Protein AF-A0A535P022-F1 (afdb_monomer)

Foldseek 3Di:
DDDDPPPDPPDPPPPPPDLLNQLLVLLQVLLVVPNPVVSVLSNLQSLLALVSNQVSVVVRPPSDDVPDDSLNVLCVCLVPDPDVSSVPRNHVCVSVVD

Mean predicted aligned error: 10.68 Å

Secondary structure (DSSP, 8-state):
------------------HHHHHHHHHHHHHHTTS-HHHHHHHHHHH-SHHHHHHHHHHSTTSSPTT--HHHHHHHHHHH---HHHHHSHHHHHHHT-

Sequence (98 aa):
MLAGCQSAPTLPAVPTPDPMAVCQGDVEIANRSVGNVEALDFAIEDCGSVATLKAAIAAAPGYLPVGVSVESFVATRCASSAIPDLIDSPICREVTGR

Radius of gyration: 18.97 Å; Cα contacts (8 Å, |Δi|>4): 108; chains: 1; bounding box: 72×27×37 Å

Solvent-accessible surface area (backbone atoms only — not comparable to full-atom values): 5722 Å² total; per-residue (Å²): 137,90,81,80,83,76,76,71,82,77,68,76,77,73,78,75,73,53,53,67,58,51,17,32,50,27,40,45,53,16,40,77,50,73,78,35,65,63,35,45,47,50,18,47,55,50,26,54,33,60,68,49,42,47,53,30,46,69,73,33,83,83,56,62,61,91,92,58,51,67,60,60,53,48,39,52,42,44,71,68,52,87,50,66,67,54,43,69,19,59,26,33,29,68,60,67,73,110

pLDDT: mean 73.27, std 11.45, range [45.31, 85.0]

Structure (mmCIF, N/CA/C/O backbone):
data_AF-A0A535P022-F1
#
_entry.id   AF-A0A535P022-F1
#
loop_
_atom_site.group_PDB
_atom_site.id
_atom_site.type_symbol
_atom_site.label_atom_id
_atom_site.label_alt_id
_atom_site.label_comp_id
_atom_site.label_asym_id
_atom_site.label_entity_id
_atom_site.label_seq_id
_atom_site.pdbx_PDB_ins_code
_atom_site.Cartn_x
_atom_site.Cartn_y
_atom_site.Cartn_z
_atom_site.occupancy
_atom_site.B_iso_or_equiv
_atom_site.auth_seq_id
_atom_site.auth_comp_id
_atom_site.auth_asym_id
_atom_site.auth_atom_id
_atom_site.pdbx_PDB_model_num
ATOM 1 N N . MET A 1 1 ? 60.232 3.614 -22.233 1.00 48.19 1 MET A N 1
ATOM 2 C CA . MET A 1 1 ? 58.988 3.432 -23.011 1.00 48.19 1 MET A CA 1
ATOM 3 C C . MET A 1 1 ? 58.196 2.297 -22.378 1.00 48.19 1 MET A C 1
ATOM 5 O O . MET A 1 1 ? 58.825 1.325 -21.990 1.00 48.19 1 MET A O 1
ATOM 9 N N . LEU A 1 2 ? 56.864 2.449 -22.336 1.00 47.50 2 LEU A N 1
ATOM 10 C CA . LEU A 1 2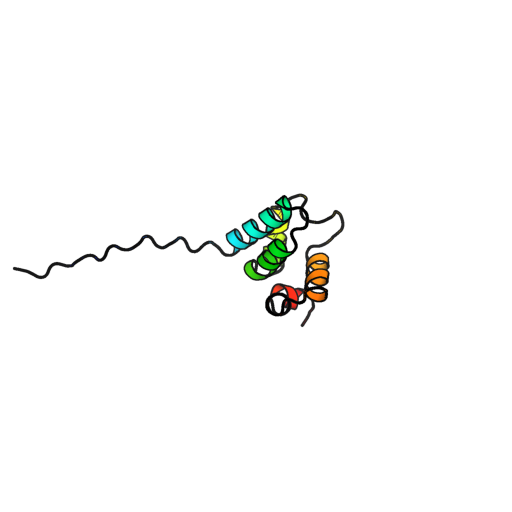 ? 55.817 1.450 -22.043 1.00 47.50 2 LEU A CA 1
ATOM 11 C C . LEU A 1 2 ? 55.459 1.166 -20.571 1.00 47.50 2 LEU A C 1
ATOM 13 O O . LEU A 1 2 ? 56.068 0.334 -19.914 1.00 47.50 2 LEU A O 1
ATOM 17 N N . ALA A 1 3 ? 54.350 1.766 -20.133 1.00 45.31 3 ALA A N 1
ATOM 18 C CA . ALA A 1 3 ? 53.294 1.076 -19.389 1.00 45.31 3 ALA A CA 1
ATOM 19 C C . ALA A 1 3 ? 51.984 1.825 -19.676 1.00 45.31 3 ALA A C 1
ATOM 21 O O . ALA A 1 3 ? 51.720 2.890 -19.123 1.00 45.31 3 ALA A O 1
ATOM 22 N N . GLY A 1 4 ? 51.229 1.332 -20.659 1.00 46.03 4 GLY A N 1
ATOM 23 C CA . GLY A 1 4 ? 49.940 1.899 -21.034 1.00 46.03 4 GLY A CA 1
ATOM 24 C C . GLY A 1 4 ? 48.917 1.639 -19.935 1.00 46.03 4 GLY A C 1
ATOM 25 O O . GLY A 1 4 ? 48.593 0.487 -19.653 1.00 46.03 4 GLY A O 1
ATOM 26 N N . CYS A 1 5 ? 48.400 2.709 -19.332 1.00 55.44 5 CYS A N 1
ATOM 27 C CA . CYS A 1 5 ? 47.171 2.668 -18.551 1.00 55.44 5 CYS A CA 1
ATOM 28 C C . CYS A 1 5 ? 46.019 2.338 -19.502 1.00 55.44 5 CYS A C 1
ATOM 30 O O . CYS A 1 5 ? 45.439 3.209 -20.142 1.00 55.44 5 CYS A O 1
ATOM 32 N N . GLN A 1 6 ? 45.737 1.051 -19.627 1.00 51.19 6 GLN A N 1
ATOM 33 C CA . GLN A 1 6 ? 44.541 0.518 -20.254 1.00 51.19 6 GLN A CA 1
ATOM 34 C C . GLN A 1 6 ? 43.340 0.926 -19.396 1.00 51.19 6 GLN A C 1
ATOM 36 O O . GLN A 1 6 ? 43.021 0.292 -18.392 1.00 51.19 6 GLN A O 1
ATOM 41 N N . SER A 1 7 ? 42.720 2.048 -19.762 1.00 52.59 7 SER A N 1
ATOM 42 C CA . SER A 1 7 ? 41.412 2.459 -19.267 1.00 52.59 7 SER A CA 1
ATOM 43 C C . SER A 1 7 ? 40.416 1.361 -19.626 1.00 52.59 7 SER A C 1
ATOM 45 O O . SER A 1 7 ? 40.051 1.202 -20.790 1.00 52.59 7 SER A O 1
ATOM 47 N N . ALA A 1 8 ? 40.007 0.567 -18.637 1.00 58.94 8 ALA A N 1
ATOM 48 C CA . ALA A 1 8 ? 38.828 -0.271 -18.781 1.00 58.94 8 ALA A CA 1
ATOM 49 C C . ALA A 1 8 ? 37.648 0.639 -19.171 1.00 58.94 8 ALA A C 1
ATOM 51 O O . ALA A 1 8 ? 37.546 1.746 -18.630 1.00 58.94 8 ALA A O 1
ATOM 52 N N . PRO A 1 9 ? 36.774 0.232 -20.105 1.00 49.34 9 PRO A N 1
ATOM 53 C CA . PRO A 1 9 ? 35.560 0.982 -20.364 1.00 49.34 9 PRO A CA 1
ATOM 54 C C . PRO A 1 9 ? 34.736 0.954 -19.076 1.00 49.34 9 PRO A C 1
ATOM 56 O O . PRO A 1 9 ? 34.217 -0.091 -18.686 1.00 49.34 9 PRO A O 1
ATOM 59 N N . THR A 1 10 ? 34.658 2.087 -18.380 1.00 47.69 10 THR A N 1
ATOM 60 C CA . THR A 1 10 ? 33.663 2.295 -17.332 1.00 47.69 10 THR A CA 1
ATOM 61 C C . THR A 1 10 ? 32.310 2.160 -18.017 1.00 47.69 10 THR A C 1
ATOM 63 O O . THR A 1 10 ? 31.875 3.068 -18.723 1.00 47.69 10 THR A O 1
ATOM 66 N N . LEU A 1 11 ? 31.685 0.987 -17.887 1.00 56.56 11 LEU A N 1
ATOM 67 C CA . LEU A 1 11 ? 30.271 0.804 -18.192 1.00 56.56 11 LEU A CA 1
ATOM 68 C C . LEU A 1 11 ? 29.516 1.962 -17.523 1.00 56.56 11 LEU A C 1
ATOM 70 O O . LEU A 1 11 ? 29.829 2.267 -16.365 1.00 56.56 11 LEU A O 1
ATOM 74 N N . PRO A 1 12 ? 28.579 2.641 -18.211 1.00 47.75 12 PRO A N 1
ATOM 75 C CA . PRO A 1 12 ? 27.754 3.631 -17.539 1.00 47.75 12 PRO A CA 1
ATOM 76 C C . PRO A 1 12 ? 27.126 2.924 -16.342 1.00 47.75 12 PRO A C 1
ATOM 78 O O . PRO A 1 12 ? 26.597 1.821 -16.495 1.00 47.75 12 PRO A O 1
ATOM 81 N N . ALA A 1 13 ? 27.260 3.511 -15.150 1.00 53.41 13 ALA A N 1
ATOM 82 C CA . ALA A 1 13 ? 26.506 3.052 -13.999 1.00 53.41 13 ALA A CA 1
ATOM 83 C C . ALA A 1 13 ? 25.054 2.949 -14.469 1.00 53.41 13 ALA A C 1
ATOM 85 O O . ALA A 1 13 ? 24.477 3.956 -14.884 1.00 53.41 13 ALA A O 1
ATOM 86 N N . VAL A 1 14 ? 24.513 1.728 -14.521 1.00 57.31 14 VAL A N 1
ATOM 87 C CA . VAL A 1 14 ? 23.080 1.542 -14.733 1.00 57.31 14 VAL A CA 1
ATOM 88 C C . VAL A 1 14 ? 22.443 2.415 -13.660 1.00 57.31 14 VAL A C 1
ATOM 90 O O . VAL A 1 14 ? 22.811 2.231 -12.497 1.00 57.31 14 VAL A O 1
ATOM 93 N N . PRO A 1 15 ? 21.626 3.425 -14.017 1.00 53.16 15 PRO A N 1
ATOM 94 C CA . PRO A 1 15 ? 21.004 4.265 -13.013 1.00 53.16 15 PRO A CA 1
ATOM 95 C C . PRO A 1 15 ? 20.251 3.316 -12.096 1.00 53.16 15 PRO A C 1
ATOM 97 O O . PRO A 1 15 ? 19.334 2.631 -12.546 1.00 53.16 15 PRO A O 1
ATOM 100 N N . THR A 1 16 ? 20.718 3.182 -10.856 1.00 55.47 16 THR A N 1
ATOM 101 C CA . THR A 1 16 ? 19.998 2.422 -9.846 1.00 55.47 16 THR A CA 1
ATOM 102 C C . THR A 1 16 ? 18.662 3.137 -9.731 1.00 55.47 16 THR A C 1
ATOM 104 O O . THR A 1 16 ? 18.674 4.324 -9.393 1.00 55.47 16 THR A O 1
ATOM 107 N N . PRO A 1 17 ? 17.543 2.510 -10.125 1.00 60.53 17 PRO A N 1
ATOM 108 C CA . PRO A 1 17 ? 16.273 3.201 -10.082 1.00 60.53 17 PRO A CA 1
ATOM 109 C C . PRO A 1 17 ? 16.015 3.595 -8.629 1.00 60.53 17 PRO A C 1
ATOM 111 O O . PRO A 1 17 ? 16.216 2.790 -7.717 1.00 60.53 17 PRO A O 1
ATOM 114 N N . ASP A 1 18 ? 15.652 4.858 -8.409 1.00 72.25 18 ASP A N 1
ATOM 115 C CA . ASP A 1 18 ? 15.251 5.319 -7.088 1.00 72.25 18 ASP A CA 1
ATOM 116 C C . ASP A 1 18 ? 14.130 4.398 -6.582 1.00 72.25 18 ASP A C 1
ATOM 118 O O . ASP A 1 18 ? 13.142 4.217 -7.296 1.00 72.25 18 ASP A O 1
ATOM 122 N N . PRO A 1 19 ? 14.224 3.827 -5.369 1.00 68.94 19 PRO A N 1
ATOM 123 C CA . PRO A 1 19 ? 13.215 2.890 -4.860 1.00 68.94 19 PRO A CA 1
ATOM 124 C C . PRO A 1 19 ? 11.820 3.535 -4.789 1.00 68.94 19 PRO A C 1
ATOM 126 O O . PRO A 1 19 ? 10.801 2.893 -5.015 1.00 68.94 19 PRO A O 1
ATOM 129 N N . MET A 1 20 ? 11.774 4.856 -4.585 1.00 70.56 20 MET A N 1
ATOM 130 C CA . MET A 1 20 ? 10.5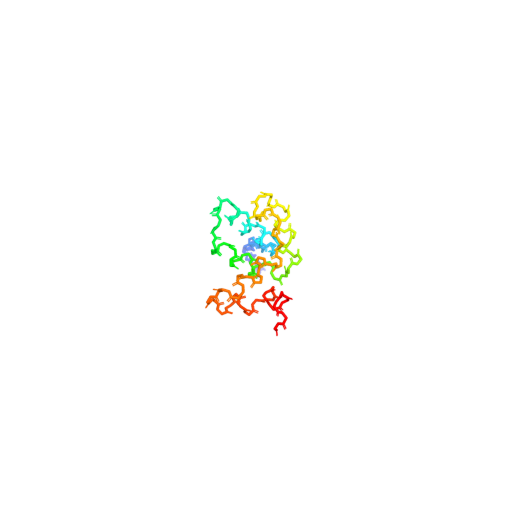57 5.664 -4.708 1.00 70.56 20 MET A CA 1
ATOM 131 C C . MET A 1 20 ? 9.979 5.668 -6.128 1.00 70.56 20 MET A C 1
ATOM 133 O O . MET A 1 20 ? 8.764 5.611 -6.289 1.00 70.56 20 MET A O 1
ATOM 137 N N . ALA A 1 21 ? 10.828 5.736 -7.153 1.00 78.44 21 ALA A N 1
ATOM 138 C CA . ALA A 1 21 ? 10.395 5.719 -8.545 1.00 78.44 21 ALA A CA 1
ATOM 139 C C . ALA A 1 21 ? 9.886 4.332 -8.965 1.00 78.44 21 ALA A C 1
ATOM 141 O O . ALA A 1 21 ? 8.927 4.258 -9.731 1.00 78.44 21 ALA A O 1
ATOM 142 N N . VAL A 1 22 ? 10.481 3.254 -8.436 1.00 81.00 22 VAL A N 1
ATOM 143 C CA . VAL A 1 22 ? 9.987 1.879 -8.641 1.00 81.00 22 VAL A CA 1
ATOM 144 C C . VAL A 1 22 ? 8.598 1.731 -8.020 1.00 81.00 22 VAL A C 1
ATOM 146 O O . VAL A 1 22 ? 7.626 1.534 -8.742 1.00 81.00 22 VAL A O 1
ATOM 149 N N . CYS A 1 23 ? 8.482 2.038 -6.726 1.00 83.56 23 CYS A N 1
ATOM 150 C CA . CYS A 1 23 ? 7.222 2.100 -5.984 1.00 83.56 23 CYS A CA 1
ATOM 151 C C . CYS A 1 23 ? 6.115 2.894 -6.705 1.00 83.56 23 CYS A C 1
ATOM 153 O O . CYS A 1 23 ? 4.975 2.439 -6.814 1.00 83.56 23 CYS A O 1
ATOM 155 N N . GLN A 1 24 ? 6.426 4.090 -7.213 1.00 82.75 24 GLN A N 1
ATOM 156 C CA . GLN A 1 24 ? 5.463 4.887 -7.978 1.00 82.75 24 GLN A CA 1
ATOM 157 C C . GLN A 1 24 ? 5.047 4.206 -9.282 1.00 82.75 24 GLN A C 1
ATOM 159 O O . GLN A 1 24 ? 3.859 4.206 -9.608 1.00 82.75 24 GLN A O 1
ATOM 164 N N . GLY A 1 25 ? 5.998 3.604 -9.996 1.00 82.19 25 GLY A N 1
ATOM 165 C CA . GLY A 1 25 ? 5.735 2.841 -11.211 1.00 82.19 25 GLY A CA 1
ATOM 166 C C . GLY A 1 25 ? 4.782 1.673 -10.965 1.00 82.19 25 GLY A C 1
ATOM 167 O O . GLY A 1 25 ? 3.804 1.527 -11.700 1.00 82.19 25 GLY A O 1
ATOM 168 N N . ASP A 1 26 ? 4.997 0.899 -9.903 1.00 82.81 26 ASP A N 1
ATOM 169 C CA . ASP A 1 26 ? 4.130 -0.230 -9.547 1.00 82.81 26 ASP A CA 1
ATOM 170 C C . ASP A 1 26 ? 2.716 0.223 -9.172 1.00 82.81 26 ASP A C 1
ATOM 172 O O . ASP A 1 26 ? 1.729 -0.343 -9.651 1.00 8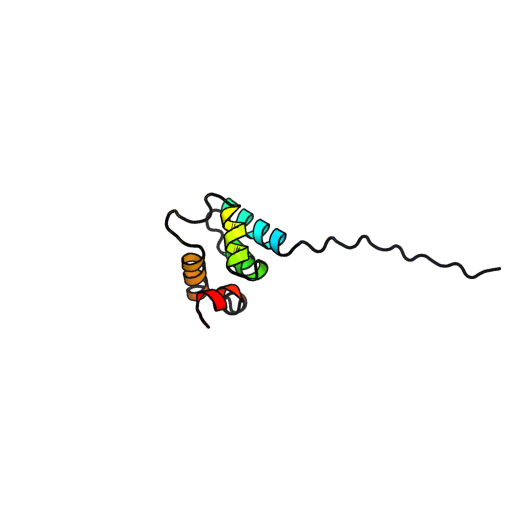2.81 26 ASP A O 1
ATOM 176 N N . VAL A 1 27 ? 2.591 1.315 -8.410 1.00 80.81 27 VAL A N 1
ATOM 177 C CA . VAL A 1 27 ? 1.289 1.927 -8.101 1.00 80.81 27 VAL A CA 1
ATOM 178 C C . VAL A 1 27 ? 0.586 2.426 -9.367 1.00 80.81 27 VAL A C 1
ATOM 180 O O . VAL A 1 27 ? -0.619 2.219 -9.527 1.00 80.81 27 VAL A O 1
ATOM 183 N N . GLU A 1 28 ? 1.304 3.056 -10.298 1.00 81.81 28 GLU A N 1
ATOM 184 C CA . GLU A 1 28 ? 0.736 3.491 -11.577 1.00 81.81 28 GLU A CA 1
ATOM 185 C C . GLU A 1 28 ? 0.272 2.315 -12.446 1.00 81.81 28 GLU A C 1
ATOM 187 O O . GLU A 1 28 ? -0.780 2.405 -13.091 1.00 81.81 28 GLU A O 1
ATOM 192 N N . ILE A 1 29 ? 1.029 1.214 -12.467 1.00 80.75 29 ILE A N 1
ATOM 193 C CA . ILE A 1 29 ? 0.674 -0.021 -13.181 1.00 80.75 29 ILE A CA 1
ATOM 194 C C . ILE A 1 29 ? -0.570 -0.651 -12.551 1.00 80.75 29 ILE A C 1
ATOM 196 O O . ILE A 1 29 ? -1.508 -1.019 -13.273 1.00 80.75 29 ILE A O 1
ATOM 200 N N . ALA A 1 30 ? -0.612 -0.728 -11.220 1.00 77.75 30 ALA A N 1
ATOM 201 C CA . ALA A 1 30 ? -1.753 -1.232 -10.469 1.00 77.75 30 ALA A CA 1
ATOM 202 C C . ALA A 1 30 ? -3.011 -0.377 -10.711 1.00 77.75 30 ALA A C 1
ATOM 204 O O . ALA A 1 30 ? -4.104 -0.922 -10.889 1.00 77.75 30 ALA A O 1
ATOM 205 N N . ASN A 1 31 ? -2.849 0.949 -10.806 1.00 77.56 31 ASN A N 1
ATOM 206 C CA . ASN A 1 31 ? -3.916 1.897 -11.130 1.00 77.56 31 ASN A CA 1
ATOM 207 C C . ASN A 1 31 ? -4.439 1.734 -12.558 1.00 77.56 31 ASN A C 1
ATOM 209 O O . ASN A 1 31 ? -5.646 1.602 -12.770 1.00 77.56 31 ASN A O 1
ATOM 213 N N . ARG A 1 32 ? -3.541 1.674 -13.549 1.00 74.19 32 ARG A N 1
ATOM 214 C CA . ARG A 1 32 ? -3.925 1.472 -14.957 1.00 74.19 32 ARG A CA 1
ATOM 215 C C . ARG A 1 32 ? -4.609 0.134 -15.200 1.00 74.19 32 ARG A C 1
ATOM 217 O O . ARG A 1 32 ? -5.430 0.028 -16.107 1.00 74.19 32 ARG A O 1
ATOM 224 N N . SER A 1 33 ? -4.281 -0.865 -14.393 1.00 71.56 33 SER A N 1
ATOM 225 C CA . SER A 1 33 ? -4.801 -2.218 -14.543 1.00 71.56 33 SER A CA 1
ATOM 226 C C . SER A 1 33 ? -6.038 -2.500 -13.680 1.00 71.56 33 SER A C 1
ATOM 228 O O . SER A 1 33 ? -6.377 -3.668 -13.531 1.00 71.56 33 SER A O 1
ATOM 230 N N . VAL A 1 34 ? -6.686 -1.462 -13.115 1.00 58.38 34 VAL A N 1
ATOM 231 C CA . VAL A 1 34 ? -7.920 -1.502 -12.295 1.00 58.38 34 VAL A CA 1
ATOM 232 C C . VAL A 1 34 ? -8.054 -2.804 -11.502 1.00 58.38 34 VAL A C 1
ATOM 234 O O . VAL A 1 34 ? -8.777 -3.723 -11.881 1.00 58.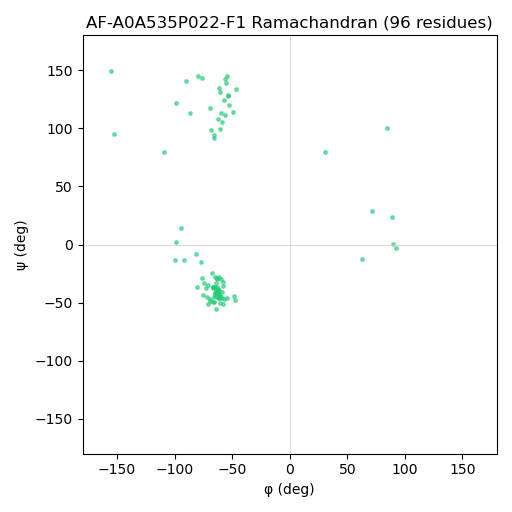38 34 VAL A O 1
ATOM 237 N N . GLY A 1 35 ? -7.338 -2.885 -10.381 1.00 55.56 35 GLY A N 1
ATOM 238 C CA . GLY A 1 35 ? -7.401 -4.056 -9.506 1.00 55.56 35 GLY A CA 1
ATOM 239 C C . GLY A 1 35 ? -6.407 -5.157 -9.861 1.00 55.56 35 GLY A C 1
ATOM 240 O O . GLY A 1 35 ? -6.621 -6.307 -9.475 1.00 55.56 35 GLY A O 1
ATOM 241 N N . ASN A 1 36 ? -5.306 -4.824 -10.543 1.00 68.38 36 ASN A N 1
ATOM 242 C CA . ASN A 1 36 ? -4.184 -5.747 -10.635 1.00 68.38 36 ASN A CA 1
ATOM 243 C C . ASN A 1 36 ? -3.539 -5.894 -9.257 1.00 68.38 36 ASN A C 1
ATOM 245 O O . ASN A 1 36 ? -2.777 -5.056 -8.775 1.00 68.38 36 ASN A O 1
ATOM 249 N N . VAL A 1 37 ? -3.940 -6.983 -8.621 1.00 68.56 37 VAL A N 1
ATOM 250 C CA . VAL A 1 37 ? -3.545 -7.378 -7.286 1.00 68.56 37 VAL A CA 1
ATOM 251 C C . VAL A 1 37 ? -2.049 -7.702 -7.194 1.00 68.56 37 VAL A C 1
ATOM 253 O O . VAL A 1 37 ? -1.460 -7.475 -6.142 1.00 68.56 37 VAL A O 1
ATOM 256 N N . GLU A 1 38 ? -1.410 -8.151 -8.269 1.00 71.69 38 GLU A N 1
ATOM 257 C CA . GLU A 1 38 ? 0.029 -8.445 -8.267 1.00 71.69 38 GLU A CA 1
ATOM 258 C C . GLU A 1 38 ? 0.866 -7.164 -8.296 1.00 71.69 38 GLU A C 1
ATOM 260 O O . GLU A 1 38 ? 1.789 -7.021 -7.508 1.00 71.69 38 GLU A O 1
ATOM 265 N N . ALA A 1 39 ? 0.494 -6.180 -9.119 1.00 69.62 39 ALA A N 1
ATOM 266 C CA . ALA A 1 39 ? 1.184 -4.884 -9.155 1.00 69.62 39 ALA A CA 1
ATOM 267 C C . ALA A 1 39 ? 1.114 -4.133 -7.808 1.00 69.62 39 ALA A C 1
ATOM 269 O O . ALA A 1 39 ? 2.008 -3.370 -7.457 1.00 69.62 39 ALA A O 1
ATOM 270 N N . LEU A 1 40 ? 0.061 -4.378 -7.023 1.00 72.81 40 LEU A N 1
ATOM 271 C CA . LEU A 1 40 ? -0.023 -3.888 -5.650 1.00 72.81 40 LEU A CA 1
ATOM 272 C C . LEU A 1 40 ? 0.914 -4.636 -4.692 1.00 72.81 40 LEU A C 1
ATOM 274 O O . LEU A 1 40 ? 1.426 -4.014 -3.768 1.00 72.81 40 LEU A O 1
ATOM 278 N N . ASP A 1 41 ? 1.085 -5.944 -4.875 1.00 80.12 41 ASP A N 1
ATOM 279 C CA . ASP A 1 41 ? 2.032 -6.746 -4.093 1.00 80.12 41 ASP A CA 1
ATOM 280 C C . ASP A 1 41 ? 3.440 -6.168 -4.260 1.00 80.12 41 ASP A C 1
ATOM 282 O O . ASP A 1 41 ? 4.052 -5.751 -3.279 1.00 80.12 41 ASP A O 1
ATOM 286 N N . PHE A 1 42 ? 3.842 -5.959 -5.518 1.00 78.25 42 PHE A N 1
ATOM 287 C CA . PHE A 1 42 ? 5.104 -5.310 -5.865 1.00 78.25 42 PHE A CA 1
ATOM 288 C C . PHE A 1 42 ? 5.222 -3.918 -5.253 1.00 78.25 42 PHE A C 1
ATOM 290 O O . PHE A 1 42 ? 6.215 -3.632 -4.601 1.00 78.25 42 PHE A O 1
ATOM 297 N N . ALA A 1 43 ? 4.191 -3.072 -5.347 1.00 79.75 43 ALA A N 1
ATOM 298 C CA . ALA A 1 43 ? 4.230 -1.761 -4.702 1.00 79.75 43 ALA A CA 1
ATOM 299 C C . ALA A 1 43 ? 4.426 -1.863 -3.176 1.00 79.75 43 ALA A C 1
ATOM 301 O O . ALA A 1 43 ? 5.170 -1.082 -2.594 1.00 79.75 43 ALA A O 1
ATOM 302 N N . ILE A 1 44 ? 3.776 -2.806 -2.494 1.00 81.81 44 ILE A N 1
ATOM 303 C CA . ILE A 1 44 ? 3.938 -2.971 -1.042 1.00 81.81 44 ILE A CA 1
ATOM 304 C C . ILE A 1 44 ? 5.365 -3.435 -0.696 1.00 81.81 44 ILE A C 1
ATOM 306 O O . ILE A 1 44 ? 5.927 -2.982 0.305 1.00 81.81 44 ILE A O 1
ATOM 310 N N . GLU A 1 45 ? 5.960 -4.290 -1.524 1.00 82.25 45 GLU A N 1
ATOM 311 C CA . GLU A 1 45 ? 7.340 -4.753 -1.364 1.00 82.25 45 GLU A CA 1
ATOM 312 C C . GLU A 1 45 ? 8.366 -3.643 -1.676 1.00 82.25 45 GLU A C 1
ATOM 314 O O . GLU A 1 45 ? 9.213 -3.338 -0.832 1.00 82.25 45 GLU A O 1
ATOM 319 N N . ASP A 1 46 ? 8.252 -2.971 -2.826 1.00 81.88 46 ASP A N 1
ATOM 320 C CA . ASP A 1 46 ? 9.209 -1.964 -3.313 1.00 81.88 46 ASP A CA 1
ATOM 321 C C . ASP A 1 46 ? 9.118 -0.621 -2.574 1.00 81.88 46 ASP A C 1
ATOM 323 O O . ASP A 1 46 ? 10.127 0.055 -2.352 1.00 81.88 46 ASP A O 1
ATOM 327 N N . CYS A 1 47 ? 7.922 -0.209 -2.134 1.00 81.06 47 CYS A N 1
ATOM 328 C CA . CYS A 1 47 ? 7.757 1.065 -1.430 1.00 81.06 47 CYS A CA 1
ATOM 329 C C . CYS A 1 47 ? 8.427 1.079 -0.045 1.00 81.06 47 CYS A C 1
ATOM 331 O O . CYS A 1 47 ? 8.720 2.163 0.473 1.00 81.06 47 CYS A O 1
ATOM 333 N N . GLY A 1 48 ? 8.628 -0.082 0.591 1.00 79.94 48 GLY A N 1
ATOM 334 C CA . GLY A 1 48 ? 9.352 -0.249 1.860 1.00 79.94 48 GLY A CA 1
ATOM 335 C C . GLY A 1 48 ? 8.768 0.452 3.105 1.00 79.94 48 GLY A C 1
ATOM 336 O O . GLY A 1 48 ? 9.205 0.185 4.223 1.00 79.94 48 GLY A O 1
ATOM 337 N N . SER A 1 49 ? 7.802 1.363 2.968 1.00 84.56 49 SER A N 1
ATOM 338 C CA . SER A 1 49 ? 7.134 2.075 4.071 1.00 84.56 49 SER A CA 1
ATOM 339 C C . SER A 1 49 ? 5.738 2.552 3.661 1.00 84.56 49 SER A C 1
ATOM 341 O O . SER A 1 49 ? 5.520 2.931 2.504 1.00 84.56 49 SER A O 1
ATOM 343 N N . VAL A 1 50 ? 4.791 2.631 4.607 1.00 84.00 50 VAL A N 1
ATOM 344 C CA . VAL A 1 50 ? 3.423 3.102 4.304 1.00 84.00 50 VAL A CA 1
ATOM 345 C C . VAL A 1 50 ? 3.431 4.558 3.847 1.00 84.00 50 VAL A C 1
ATOM 347 O O . VAL A 1 50 ? 2.621 4.941 3.007 1.00 84.00 50 VAL A O 1
ATOM 350 N N . ALA A 1 51 ? 4.346 5.382 4.364 1.00 83.75 51 ALA A N 1
ATOM 351 C CA . ALA A 1 51 ? 4.483 6.780 3.955 1.00 83.75 51 ALA A CA 1
ATOM 352 C C . ALA A 1 51 ? 4.827 6.920 2.461 1.00 83.75 51 ALA A C 1
ATOM 354 O O . ALA A 1 51 ? 4.193 7.703 1.752 1.00 83.75 51 ALA A O 1
ATOM 355 N N . THR A 1 52 ? 5.779 6.117 1.983 1.00 84.25 52 THR A N 1
ATOM 356 C CA . THR A 1 52 ? 6.180 6.026 0.574 1.00 84.25 52 THR A CA 1
ATOM 357 C C . THR A 1 52 ? 5.010 5.586 -0.299 1.00 84.25 52 THR A C 1
ATOM 359 O O . THR A 1 52 ? 4.659 6.262 -1.264 1.00 84.25 52 THR A O 1
ATOM 362 N N . LEU A 1 53 ? 4.336 4.505 0.102 1.00 83.50 53 LEU A N 1
ATOM 363 C CA . LEU A 1 53 ? 3.179 3.973 -0.611 1.00 83.50 53 LEU A CA 1
ATOM 364 C C . LEU A 1 53 ? 2.022 4.986 -0.650 1.00 83.50 53 LEU A C 1
ATOM 366 O O . LEU A 1 53 ? 1.400 5.182 -1.690 1.00 83.50 53 LEU A O 1
ATOM 370 N N . LYS A 1 54 ? 1.762 5.703 0.451 1.00 83.19 54 LYS A N 1
ATOM 371 C CA . LYS A 1 54 ? 0.778 6.797 0.504 1.00 83.19 54 LYS A CA 1
ATOM 372 C C . LYS A 1 54 ? 1.126 7.922 -0.465 1.00 83.19 54 LYS A C 1
ATOM 374 O O . LYS A 1 54 ? 0.231 8.409 -1.150 1.00 83.19 54 LYS A O 1
ATOM 379 N N . ALA A 1 55 ? 2.392 8.332 -0.529 1.00 83.06 55 ALA A N 1
ATOM 380 C CA . ALA A 1 55 ? 2.840 9.370 -1.452 1.00 83.06 55 ALA A CA 1
ATOM 381 C C . ALA A 1 55 ? 2.692 8.929 -2.919 1.00 83.06 55 ALA A C 1
ATOM 383 O O . ALA A 1 55 ? 2.198 9.700 -3.742 1.00 83.06 55 ALA A O 1
ATOM 384 N N . ALA A 1 56 ? 3.037 7.676 -3.229 1.00 83.19 56 ALA A N 1
ATOM 385 C CA . ALA A 1 56 ? 2.863 7.101 -4.559 1.00 83.19 56 ALA A CA 1
ATOM 386 C C . ALA A 1 56 ? 1.386 7.017 -4.969 1.00 83.19 56 ALA A C 1
ATOM 388 O O . ALA A 1 56 ? 1.011 7.449 -6.056 1.00 83.19 56 ALA A O 1
ATOM 389 N N . ILE A 1 57 ? 0.521 6.554 -4.066 1.00 80.12 57 ILE A N 1
ATOM 390 C CA . ILE A 1 57 ? -0.926 6.481 -4.299 1.00 80.12 57 ILE A CA 1
ATOM 391 C C . ILE A 1 57 ? -1.545 7.875 -4.428 1.00 80.12 57 ILE A C 1
ATOM 393 O O . ILE A 1 57 ? -2.416 8.082 -5.268 1.00 80.12 57 ILE A O 1
ATOM 397 N N . ALA A 1 58 ? -1.079 8.858 -3.654 1.00 80.44 58 ALA A N 1
ATOM 398 C CA . ALA A 1 58 ? -1.516 10.246 -3.798 1.00 80.44 58 ALA A CA 1
ATOM 399 C C . ALA A 1 58 ? -1.133 10.843 -5.165 1.00 80.44 58 ALA A C 1
ATOM 401 O O . ALA A 1 58 ? -1.860 11.690 -5.684 1.00 80.44 58 ALA A O 1
ATOM 402 N N . ALA A 1 59 ? -0.027 10.384 -5.761 1.00 80.25 59 ALA A N 1
ATOM 403 C CA . ALA A 1 59 ? 0.367 10.735 -7.124 1.00 80.25 59 ALA A CA 1
ATOM 404 C C . ALA A 1 59 ? -0.441 9.986 -8.207 1.00 80.25 59 ALA A C 1
ATOM 406 O O . ALA A 1 59 ? -0.446 10.416 -9.359 1.00 80.25 59 ALA A O 1
ATOM 407 N N . ALA A 1 60 ? -1.159 8.915 -7.843 1.00 74.94 60 ALA A N 1
ATOM 408 C CA . ALA A 1 60 ? -2.004 8.106 -8.720 1.00 74.94 60 ALA A CA 1
ATOM 409 C C . ALA A 1 60 ? -3.507 8.314 -8.410 1.00 74.94 60 ALA A C 1
ATOM 411 O O . ALA A 1 60 ? -4.143 7.496 -7.733 1.00 74.94 60 ALA A O 1
ATOM 412 N N . PRO A 1 61 ? -4.122 9.408 -8.902 1.00 68.19 61 PRO A N 1
ATOM 413 C CA . PRO A 1 61 ? -5.535 9.679 -8.663 1.00 68.19 61 PRO A CA 1
ATOM 414 C C . PRO A 1 61 ? -6.422 8.572 -9.255 1.00 68.19 61 PRO A C 1
ATOM 416 O O . PRO A 1 61 ? -6.237 8.151 -10.396 1.00 68.19 61 PRO A O 1
ATOM 419 N N . GLY A 1 62 ? -7.409 8.124 -8.474 1.00 68.62 62 GLY A N 1
ATOM 420 C CA . GLY A 1 62 ? -8.349 7.064 -8.862 1.00 68.62 62 GLY A CA 1
ATOM 421 C C . GLY A 1 62 ? -7.936 5.648 -8.454 1.00 68.62 62 GLY A C 1
ATOM 422 O O . GLY A 1 62 ? -8.727 4.729 -8.646 1.00 68.62 62 GLY A O 1
ATOM 423 N N . TYR A 1 63 ? -6.756 5.480 -7.847 1.00 72.12 63 TYR A N 1
ATOM 424 C CA . TYR A 1 63 ? -6.260 4.160 -7.461 1.00 72.12 63 TYR A CA 1
ATOM 425 C C . TYR A 1 63 ? -7.040 3.521 -6.312 1.00 72.12 63 TYR A C 1
ATOM 427 O O . TYR A 1 63 ? -7.433 2.357 -6.386 1.00 72.12 63 TYR A O 1
ATOM 435 N N . LEU A 1 64 ? -7.272 4.280 -5.239 1.00 70.50 64 LEU A N 1
ATOM 436 C CA . LEU A 1 64 ? -8.057 3.797 -4.113 1.00 70.50 64 LEU A CA 1
ATOM 437 C C . LEU A 1 64 ? -9.539 4.125 -4.289 1.00 70.50 64 LEU A C 1
ATOM 439 O O . LEU A 1 64 ? -9.876 5.240 -4.705 1.00 70.50 64 LEU A O 1
ATOM 443 N N . PRO A 1 65 ? -10.437 3.198 -3.905 1.00 67.19 65 PRO A N 1
ATOM 444 C CA . PRO A 1 65 ? -11.853 3.503 -3.812 1.00 67.19 65 PRO A CA 1
ATOM 445 C C . PRO A 1 65 ? -12.076 4.694 -2.876 1.00 67.19 65 PRO A C 1
ATOM 447 O O . PRO A 1 65 ? -11.425 4.825 -1.837 1.00 67.19 65 PRO A O 1
ATOM 450 N N . VAL A 1 66 ? -13.031 5.555 -3.225 1.00 69.69 66 VAL A N 1
ATOM 451 C CA . VAL A 1 66 ? -13.405 6.697 -2.384 1.00 69.69 66 VAL A CA 1
ATOM 452 C C . VAL A 1 66 ? -13.813 6.190 -0.997 1.00 69.69 66 VAL A C 1
ATOM 454 O O . VAL A 1 66 ? -14.700 5.349 -0.875 1.00 69.69 66 VAL A O 1
ATOM 457 N N . GLY A 1 67 ? -13.155 6.703 0.045 1.00 68.19 67 GLY A N 1
ATOM 458 C CA . GLY A 1 67 ? -13.392 6.299 1.436 1.00 68.19 67 GLY A CA 1
ATOM 459 C C . GLY A 1 67 ? -12.533 5.131 1.930 1.00 68.19 67 GLY A C 1
ATOM 460 O O . GLY A 1 67 ? -12.661 4.755 3.093 1.00 68.19 67 GLY A O 1
ATOM 461 N N . VAL A 1 68 ? -11.641 4.581 1.100 1.00 77.50 68 VAL A N 1
ATOM 462 C CA . VAL A 1 68 ? -10.660 3.574 1.522 1.00 77.50 68 VAL A CA 1
ATOM 463 C C . VAL A 1 68 ? -9.315 4.243 1.785 1.00 77.50 68 VAL A C 1
ATOM 465 O O . VAL A 1 68 ? -8.730 4.869 0.904 1.00 77.50 68 VAL A O 1
ATOM 468 N N . SER A 1 69 ? -8.805 4.089 3.005 1.00 80.50 69 SER A N 1
ATOM 469 C CA . SER A 1 69 ? -7.447 4.512 3.357 1.00 80.50 69 SER A CA 1
ATOM 470 C C . SER A 1 69 ? -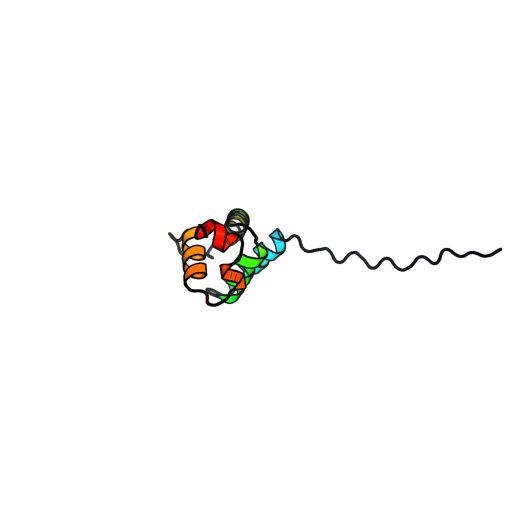6.420 3.489 2.876 1.00 80.50 69 SER A C 1
ATOM 472 O O . SER A 1 69 ? -6.659 2.285 2.980 1.00 80.50 69 SER A O 1
ATOM 474 N N . VAL A 1 70 ? -5.242 3.963 2.449 1.00 79.69 70 VAL A N 1
ATOM 475 C CA . VAL A 1 70 ? -4.090 3.118 2.069 1.00 79.69 70 VAL A CA 1
ATOM 476 C C . VAL A 1 70 ? -3.806 2.063 3.138 1.00 79.69 70 VAL A C 1
ATOM 478 O O . VAL A 1 70 ? -3.654 0.895 2.817 1.00 79.69 70 VAL A O 1
ATOM 481 N N . GLU A 1 71 ? -3.827 2.444 4.416 1.00 82.31 71 GLU A N 1
ATOM 482 C CA . GLU A 1 71 ? -3.613 1.516 5.535 1.00 82.31 71 GLU A CA 1
ATOM 483 C C . GLU A 1 71 ? -4.662 0.410 5.594 1.00 82.31 71 GLU A C 1
ATOM 485 O O . GLU A 1 71 ? -4.316 -0.752 5.739 1.00 82.31 71 GLU A O 1
ATOM 490 N N . SER A 1 72 ? -5.947 0.739 5.454 1.00 81.25 72 SER A N 1
ATOM 491 C CA . SER A 1 72 ? -7.018 -0.264 5.509 1.00 81.25 72 SER A CA 1
ATOM 492 C C . SER A 1 72 ? -6.950 -1.218 4.315 1.00 81.25 72 SER A C 1
ATOM 494 O O . SER A 1 72 ? -7.172 -2.423 4.455 1.00 81.25 72 SER A O 1
ATOM 496 N N . PHE A 1 73 ? -6.584 -0.689 3.150 1.00 79.69 73 PHE A N 1
ATOM 497 C CA . PHE A 1 73 ? -6.378 -1.470 1.942 1.00 79.69 73 PHE A CA 1
ATOM 498 C C . PHE A 1 73 ? -5.190 -2.430 2.067 1.00 79.69 73 PHE A C 1
ATOM 500 O O . PHE A 1 73 ? -5.338 -3.630 1.830 1.00 79.69 73 PHE A O 1
ATOM 507 N N . VAL A 1 74 ? -4.043 -1.919 2.519 1.00 82.50 74 VAL A N 1
ATOM 508 C CA . VAL A 1 74 ? 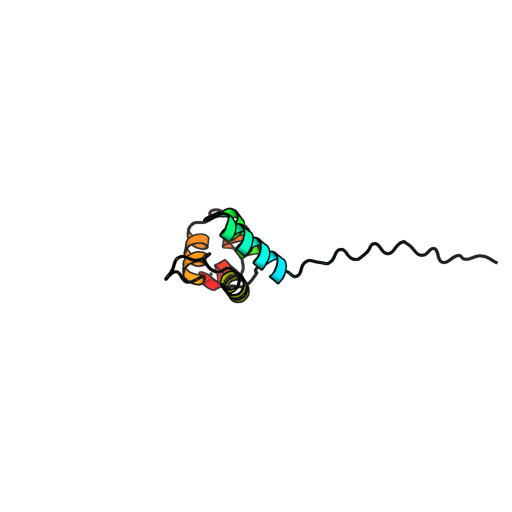-2.844 -2.717 2.785 1.00 82.50 74 VAL A CA 1
ATOM 509 C C . VAL A 1 74 ? -3.123 -3.750 3.870 1.00 82.50 74 VAL A C 1
ATOM 511 O O . VAL A 1 74 ? -2.853 -4.919 3.646 1.00 82.50 74 VAL A O 1
ATOM 514 N N . ALA A 1 75 ? -3.762 -3.380 4.985 1.00 83.06 75 ALA A N 1
ATOM 515 C CA . ALA A 1 75 ? -4.139 -4.308 6.055 1.00 83.06 75 ALA A CA 1
ATOM 516 C C . ALA A 1 75 ? -4.970 -5.480 5.522 1.00 83.06 75 ALA A C 1
ATOM 518 O O . ALA A 1 75 ? -4.702 -6.639 5.837 1.00 83.06 75 ALA A O 1
ATOM 519 N N . THR A 1 76 ? -5.959 -5.176 4.676 1.00 82.50 76 THR A N 1
ATOM 520 C CA . THR A 1 76 ? -6.812 -6.186 4.042 1.00 82.50 76 THR A CA 1
ATOM 521 C C . THR A 1 76 ? -5.987 -7.115 3.159 1.00 82.50 76 THR A C 1
ATOM 523 O O . THR A 1 76 ? -6.209 -8.327 3.172 1.00 82.50 76 THR A O 1
ATOM 526 N N . ARG A 1 77 ? -5.005 -6.578 2.426 1.00 79.44 77 ARG A N 1
ATOM 527 C CA . ARG A 1 77 ? -4.113 -7.391 1.601 1.00 79.44 77 ARG A CA 1
ATOM 528 C C . ARG A 1 77 ? -3.119 -8.210 2.394 1.00 79.44 77 ARG A C 1
ATOM 530 O O . ARG A 1 77 ? -3.039 -9.397 2.129 1.00 79.44 77 ARG A O 1
ATOM 537 N N . CYS A 1 78 ? -2.458 -7.651 3.394 1.00 82.62 78 CYS A N 1
ATOM 538 C CA . CYS A 1 78 ? -1.577 -8.402 4.285 1.00 82.62 78 CYS A CA 1
ATOM 539 C C . CYS A 1 78 ? -2.326 -9.542 4.993 1.00 82.62 78 CYS A C 1
ATOM 541 O O . CYS A 1 78 ? -1.770 -10.616 5.191 1.00 82.62 78 CYS A O 1
ATOM 543 N N . ALA A 1 79 ? -3.601 -9.334 5.343 1.00 81.69 79 ALA A N 1
ATOM 544 C CA . ALA A 1 79 ? -4.443 -10.359 5.958 1.00 81.69 79 ALA A CA 1
ATOM 545 C C . ALA A 1 79 ? -4.961 -11.417 4.965 1.00 81.69 79 ALA A C 1
ATOM 547 O O . ALA A 1 79 ? -5.219 -12.549 5.369 1.00 81.69 79 ALA A O 1
ATOM 548 N N . SER A 1 80 ? -5.143 -11.051 3.691 1.00 79.44 80 SER A N 1
ATOM 549 C CA . SER A 1 80 ? -5.699 -11.937 2.653 1.00 79.44 80 SER A CA 1
ATOM 550 C C . SER A 1 80 ? -4.638 -12.565 1.748 1.00 79.44 80 SER A C 1
ATOM 552 O O . SER A 1 80 ? -4.961 -13.467 0.977 1.00 79.44 80 SER A O 1
ATOM 554 N N . SER A 1 81 ? -3.399 -12.073 1.781 1.00 76.56 81 SER A N 1
ATOM 555 C CA . SER A 1 81 ? -2.324 -12.572 0.933 1.00 76.56 81 SER A CA 1
ATOM 556 C C . SER A 1 81 ? -1.814 -13.905 1.459 1.00 76.56 81 SER A C 1
ATOM 558 O O . SER A 1 81 ? -1.735 -14.133 2.664 1.00 76.56 81 SER A O 1
ATOM 560 N N . ALA A 1 82 ? -1.473 -14.794 0.532 1.00 74.75 82 ALA A N 1
ATOM 561 C CA . ALA A 1 82 ? -0.796 -16.053 0.822 1.00 74.75 82 ALA A CA 1
ATOM 562 C C . ALA A 1 82 ? 0.721 -15.954 0.575 1.00 74.75 82 ALA A C 1
ATOM 564 O O . ALA A 1 82 ? 1.424 -16.954 0.713 1.00 74.75 82 ALA A O 1
ATOM 565 N N . ILE A 1 83 ? 1.212 -14.772 0.181 1.00 79.75 83 ILE A N 1
ATOM 566 C CA . ILE A 1 83 ? 2.607 -14.537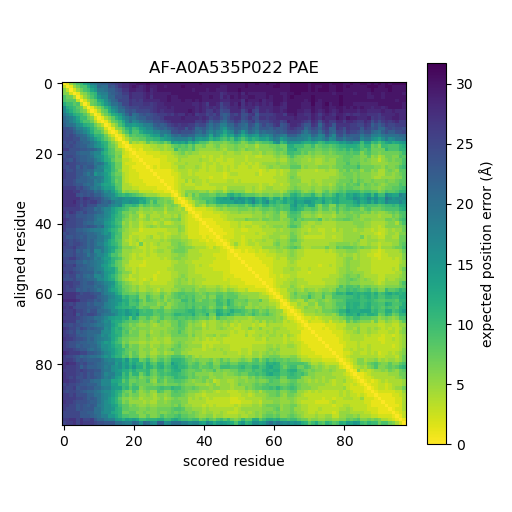 -0.190 1.00 79.75 83 ILE A CA 1
ATOM 567 C C . ILE A 1 83 ? 3.395 -14.204 1.085 1.00 79.75 83 ILE A C 1
ATOM 569 O O . ILE A 1 83 ? 3.135 -13.171 1.702 1.00 79.75 83 ILE A O 1
ATOM 573 N N . PRO A 1 84 ? 4.327 -15.072 1.523 1.00 74.75 84 PRO A N 1
ATOM 574 C CA . PRO A 1 84 ? 5.049 -14.874 2.776 1.00 74.75 84 PRO A CA 1
ATOM 575 C C . PRO A 1 84 ? 5.943 -13.627 2.755 1.00 74.75 84 PRO A C 1
ATOM 577 O O . PRO A 1 84 ? 5.986 -12.933 3.765 1.00 74.75 84 PRO A O 1
ATOM 580 N N . ASP A 1 85 ? 6.579 -13.310 1.622 1.00 75.25 85 ASP A N 1
ATOM 581 C CA . ASP A 1 85 ? 7.388 -12.092 1.450 1.00 75.25 85 ASP A CA 1
ATOM 582 C C . ASP A 1 85 ? 6.557 -10.817 1.638 1.00 75.25 85 ASP A C 1
ATOM 584 O O . ASP A 1 85 ? 6.930 -9.935 2.410 1.00 75.25 85 ASP A O 1
ATOM 588 N N . LEU A 1 86 ? 5.359 -10.763 1.050 1.00 78.94 86 LEU A N 1
ATOM 589 C CA . LEU A 1 86 ? 4.448 -9.646 1.262 1.00 78.94 86 LEU A CA 1
ATOM 590 C C . LEU A 1 86 ? 4.047 -9.512 2.733 1.00 78.94 86 LEU A C 1
ATOM 592 O O . LEU A 1 86 ? 4.046 -8.410 3.273 1.00 78.94 86 LEU A O 1
ATOM 596 N N . ILE A 1 87 ? 3.698 -10.619 3.394 1.00 80.31 87 ILE A N 1
ATOM 597 C CA . ILE A 1 87 ? 3.277 -10.605 4.804 1.00 80.31 87 ILE A CA 1
ATOM 598 C C . ILE A 1 87 ? 4.419 -10.129 5.715 1.00 80.31 87 ILE A C 1
ATOM 600 O O . ILE A 1 87 ? 4.150 -9.421 6.689 1.00 80.31 87 ILE A O 1
ATOM 604 N N . ASP A 1 88 ? 5.667 -10.496 5.407 1.00 79.69 88 ASP A N 1
ATOM 605 C CA . ASP A 1 88 ? 6.854 -10.071 6.163 1.00 79.69 88 ASP A CA 1
ATOM 606 C C . ASP A 1 88 ? 7.350 -8.668 5.773 1.00 79.69 88 ASP A C 1
ATOM 608 O O . ASP A 1 88 ? 8.192 -8.092 6.467 1.00 79.69 88 ASP A O 1
ATOM 612 N N . SER A 1 89 ? 6.789 -8.079 4.710 1.00 82.31 89 SER A N 1
ATOM 613 C CA . SER A 1 89 ? 7.168 -6.749 4.242 1.00 82.31 89 SER A CA 1
ATOM 614 C C . SER A 1 89 ? 7.063 -5.700 5.361 1.00 82.31 89 SER A C 1
ATOM 616 O O . SER A 1 89 ? 6.146 -5.738 6.197 1.00 82.31 89 SER A O 1
ATOM 618 N N . PRO A 1 90 ? 7.963 -4.700 5.377 1.00 82.38 90 PRO A N 1
ATOM 619 C CA . PRO A 1 90 ? 7.970 -3.656 6.401 1.00 82.38 90 PRO A CA 1
ATOM 620 C C . PRO A 1 90 ? 6.640 -2.897 6.465 1.00 82.38 90 PRO A C 1
ATOM 622 O O . PRO A 1 90 ? 6.201 -2.509 7.544 1.00 82.38 90 PRO A O 1
ATOM 625 N N . ILE A 1 91 ? 5.959 -2.746 5.327 1.00 85.00 91 ILE A N 1
ATOM 626 C CA . ILE A 1 91 ? 4.646 -2.107 5.248 1.00 85.00 91 ILE A CA 1
ATOM 627 C C . ILE A 1 91 ? 3.579 -2.977 5.919 1.00 85.00 91 ILE A C 1
ATOM 629 O O . ILE A 1 91 ? 2.799 -2.466 6.724 1.00 85.00 91 ILE A O 1
ATOM 633 N N . CYS A 1 92 ? 3.540 -4.284 5.642 1.00 84.88 92 CYS A N 1
ATOM 634 C CA . CYS A 1 92 ? 2.582 -5.169 6.302 1.00 84.88 92 CYS A CA 1
ATOM 635 C C . CYS A 1 92 ? 2.806 -5.231 7.812 1.00 84.88 92 CYS A C 1
ATOM 637 O O . CYS A 1 92 ? 1.834 -5.198 8.570 1.00 84.88 92 CYS A O 1
ATOM 639 N N . ARG A 1 93 ? 4.058 -5.237 8.267 1.00 83.31 93 ARG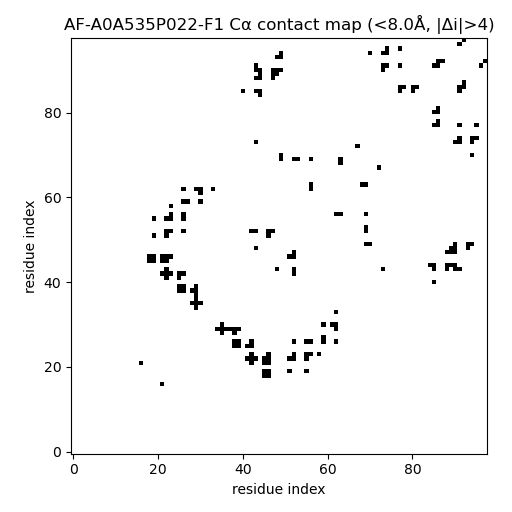 A N 1
ATOM 640 C CA . ARG A 1 93 ? 4.396 -5.179 9.695 1.00 83.31 93 ARG A CA 1
ATOM 641 C C . ARG A 1 93 ? 3.976 -3.864 10.348 1.00 83.31 93 ARG A C 1
ATOM 643 O O . ARG A 1 93 ? 3.352 -3.886 11.407 1.00 83.31 93 ARG A O 1
ATOM 650 N N . GLU A 1 94 ? 4.223 -2.737 9.682 1.00 83.81 94 GLU A N 1
ATOM 651 C CA . GLU A 1 94 ? 3.818 -1.403 10.146 1.00 83.81 94 GLU A CA 1
ATOM 652 C C . GLU A 1 94 ? 2.291 -1.272 10.266 1.00 83.81 94 GLU A C 1
ATOM 654 O O . GLU A 1 94 ? 1.786 -0.743 11.255 1.00 83.81 94 GLU A O 1
ATOM 659 N N . VAL A 1 95 ? 1.543 -1.803 9.295 1.00 83.50 95 VAL A N 1
ATOM 660 C CA . VAL A 1 95 ? 0.075 -1.694 9.255 1.00 83.50 95 VAL A CA 1
ATOM 661 C C . VAL A 1 95 ? -0.620 -2.714 10.162 1.00 83.50 95 VAL A C 1
ATOM 663 O O . VAL A 1 95 ? -1.655 -2.404 10.753 1.00 83.50 95 VAL A O 1
ATOM 666 N N . THR A 1 96 ? -0.093 -3.937 10.268 1.00 80.12 96 THR A N 1
ATOM 667 C CA . THR A 1 96 ? -0.712 -5.013 11.068 1.00 80.12 96 THR A CA 1
ATOM 668 C C . THR A 1 96 ? -0.202 -5.079 12.509 1.00 80.12 96 THR A C 1
ATOM 670 O O . THR A 1 96 ? -0.828 -5.741 13.338 1.00 80.12 96 THR A O 1
ATOM 673 N N . GLY A 1 97 ? 0.895 -4.386 12.833 1.00 71.38 97 GLY A N 1
ATOM 674 C CA . GLY A 1 97 ? 1.481 -4.352 14.175 1.00 71.38 97 GLY A CA 1
ATOM 675 C C . GLY A 1 97 ? 2.167 -5.657 14.602 1.00 71.38 97 GLY A C 1
ATOM 676 O O . GLY A 1 97 ? 2.180 -5.960 15.796 1.00 71.38 97 GLY A O 1
ATOM 677 N N . ARG A 1 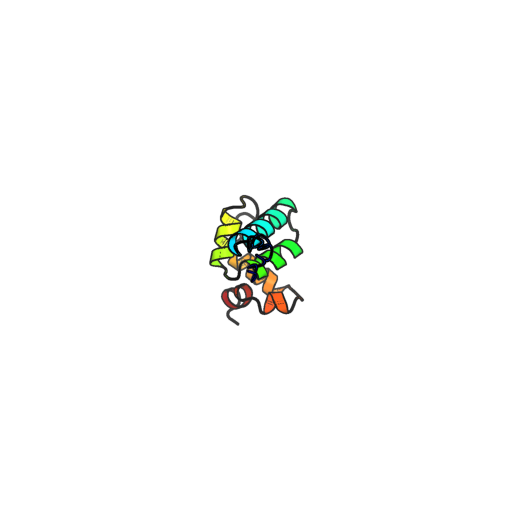98 ? 2.692 -6.437 13.646 1.00 58.69 98 ARG A N 1
ATOM 678 C CA . ARG A 1 98 ? 3.448 -7.691 13.860 1.00 58.69 98 ARG A CA 1
ATOM 679 C C . ARG A 1 98 ? 4.962 -7.487 13.750 1.00 58.69 98 ARG A C 1
ATOM 681 O O . ARG A 1 98 ? 5.699 -8.065 14.577 1.00 58.69 98 ARG A O 1
#